Protein AF-A0A2X3EET6-F1 (afdb_monomer_lite)

Organism: Klebsiella pneumoniae (NCBI:txid573)

Radius of gyration: 11.33 Å; chains: 1; bounding box: 23×20×32 Å

Structure (mmCIF, N/CA/C/O backbone):
data_AF-A0A2X3EET6-F1
#
_entry.id   AF-A0A2X3EET6-F1
#
loop_
_atom_site.group_PDB
_atom_site.id
_atom_site.type_symbol
_atom_site.label_atom_id
_atom_site.label_alt_id
_atom_site.label_comp_id
_atom_site.label_asym_id
_atom_site.label_entity_id
_atom_site.label_seq_id
_atom_site.pdbx_PDB_ins_code
_atom_site.Cartn_x
_atom_site.Cartn_y
_atom_site.Cartn_z
_atom_site.occupancy
_atom_site.B_iso_or_equiv
_atom_site.auth_seq_id
_atom_site.auth_comp_id
_atom_site.auth_asym_id
_atom_site.auth_atom_id
_atom_site.pdbx_PDB_model_num
ATOM 1 N N . MET A 1 1 ? -10.740 -6.574 11.516 1.00 71.25 1 MET A N 1
ATOM 2 C CA . MET A 1 1 ? -10.507 -6.739 10.059 1.00 71.25 1 MET A CA 1
ATOM 3 C C . MET A 1 1 ? -9.050 -6.398 9.774 1.00 71.25 1 MET A C 1
ATOM 5 O O . MET A 1 1 ? -8.500 -5.585 10.505 1.00 71.25 1 MET A O 1
ATOM 9 N N . PHE A 1 2 ? -8.390 -7.033 8.808 1.00 73.19 2 PHE A N 1
ATOM 10 C CA . PHE A 1 2 ? -6.986 -6.741 8.486 1.00 73.19 2 PHE A CA 1
ATOM 11 C C . PHE A 1 2 ? -6.917 -6.092 7.107 1.00 73.19 2 PHE A C 1
ATOM 13 O O . PHE A 1 2 ? -7.624 -6.521 6.204 1.00 73.19 2 PHE A O 1
ATOM 20 N N . CYS A 1 3 ? -6.074 -5.077 6.948 1.00 80.31 3 CYS A N 1
ATOM 21 C CA . CYS A 1 3 ? -5.731 -4.520 5.647 1.00 80.31 3 CYS A CA 1
ATOM 22 C C . CYS A 1 3 ? -4.285 -4.862 5.326 1.00 80.31 3 CYS A C 1
ATOM 24 O O . CYS A 1 3 ? -3.383 -4.619 6.125 1.00 80.31 3 CYS A O 1
ATOM 26 N N . VAL A 1 4 ? -4.051 -5.403 4.142 1.00 87.06 4 VAL A N 1
ATOM 27 C CA . VAL A 1 4 ? -2.714 -5.607 3.603 1.00 87.06 4 VAL A CA 1
ATOM 28 C C . VAL A 1 4 ? -2.410 -4.447 2.670 1.00 87.06 4 VAL A C 1
ATOM 30 O O . VAL A 1 4 ? -3.199 -4.110 1.791 1.00 87.06 4 VAL A O 1
ATOM 33 N N . ILE A 1 5 ? -1.264 -3.816 2.891 1.00 86.69 5 ILE A N 1
ATOM 34 C CA . ILE A 1 5 ? -0.796 -2.681 2.110 1.00 86.69 5 ILE A CA 1
ATOM 35 C C . ILE A 1 5 ? 0.303 -3.188 1.187 1.00 86.69 5 ILE A C 1
ATOM 37 O O . ILE A 1 5 ? 1.329 -3.701 1.645 1.00 86.69 5 ILE A O 1
ATOM 41 N N . TYR A 1 6 ? 0.102 -3.016 -0.111 1.00 88.75 6 TYR A N 1
ATOM 42 C CA . TYR A 1 6 ? 1.094 -3.273 -1.142 1.00 88.75 6 TYR A CA 1
ATOM 43 C C . TYR A 1 6 ? 1.624 -1.948 -1.676 1.00 88.75 6 TYR A C 1
ATOM 45 O O . TYR A 1 6 ? 0.878 -0.985 -1.819 1.00 88.75 6 TYR A O 1
ATOM 53 N N . ARG A 1 7 ? 2.913 -1.890 -1.991 1.00 88.56 7 ARG A N 1
ATOM 54 C CA . ARG A 1 7 ? 3.538 -0.755 -2.673 1.00 88.56 7 ARG A CA 1
ATOM 55 C C . ARG A 1 7 ? 3.916 -1.143 -4.093 1.00 88.56 7 ARG A C 1
ATOM 57 O O . ARG A 1 7 ? 4.262 -2.300 -4.349 1.00 88.56 7 ARG A O 1
ATOM 64 N N . SER A 1 8 ? 3.865 -0.179 -5.002 1.00 87.56 8 SER A N 1
ATOM 65 C CA . SER A 1 8 ? 4.376 -0.377 -6.354 1.00 87.56 8 SER A CA 1
ATOM 66 C C . SER A 1 8 ? 5.902 -0.369 -6.332 1.00 87.56 8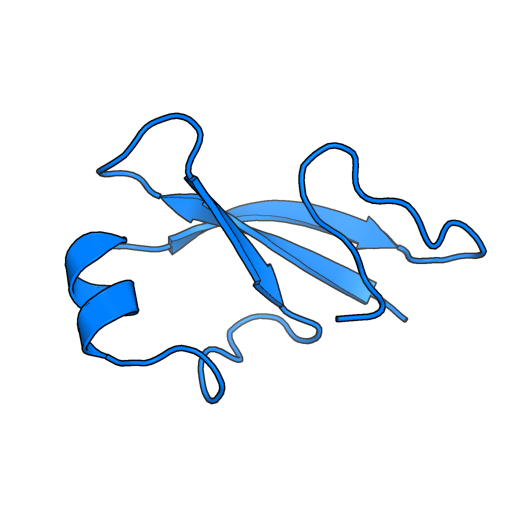 SER A C 1
ATOM 68 O O . SER A 1 8 ? 6.522 0.448 -5.655 1.00 87.56 8 SER A O 1
ATOM 70 N N . THR A 1 9 ? 6.517 -1.269 -7.095 1.00 82.06 9 THR A N 1
ATOM 71 C CA . THR A 1 9 ? 7.963 -1.239 -7.362 1.00 82.06 9 THR A CA 1
ATOM 72 C C . THR A 1 9 ? 8.335 -0.294 -8.503 1.00 82.06 9 THR A C 1
ATOM 74 O O . THR A 1 9 ? 9.504 0.038 -8.661 1.00 82.06 9 THR A O 1
ATOM 77 N N . LYS A 1 10 ? 7.354 0.134 -9.308 1.00 81.31 10 LYS A N 1
ATOM 78 C CA . LYS A 1 10 ? 7.553 1.005 -10.475 1.00 81.31 10 LYS A CA 1
ATOM 79 C C . LYS A 1 10 ? 7.265 2.473 -10.187 1.00 81.31 10 LYS A C 1
ATOM 81 O O . LYS A 1 10 ? 7.825 3.335 -10.857 1.00 81.31 10 LYS A O 1
ATOM 86 N N . ARG A 1 11 ? 6.360 2.761 -9.250 1.00 77.56 11 ARG A N 1
ATOM 87 C CA . ARG A 1 11 ? 5.961 4.123 -8.891 1.00 77.56 11 ARG A CA 1
ATOM 88 C C . ARG A 1 11 ? 6.136 4.353 -7.403 1.00 77.56 11 ARG A C 1
ATOM 90 O O . ARG A 1 11 ? 5.500 3.695 -6.580 1.00 77.56 11 ARG A O 1
ATOM 97 N N . GLU A 1 12 ? 6.966 5.332 -7.072 1.00 76.88 12 GLU A N 1
ATOM 98 C CA . GLU A 1 12 ? 7.091 5.798 -5.699 1.00 76.88 12 GLU A CA 1
ATOM 99 C C . GLU A 1 12 ? 5.764 6.410 -5.226 1.00 76.88 12 GLU A C 1
ATOM 101 O O . GLU A 1 12 ? 4.954 6.883 -6.024 1.00 76.88 12 GLU A O 1
ATOM 106 N N . GLN A 1 13 ? 5.505 6.329 -3.919 1.00 78.25 13 GLN A N 1
ATOM 107 C CA . GLN A 1 13 ? 4.290 6.849 -3.272 1.00 78.25 13 GLN A CA 1
ATOM 108 C C . GLN A 1 13 ? 2.955 6.226 -3.736 1.00 78.25 13 GLN A C 1
ATOM 110 O O . GLN A 1 13 ? 1.894 6.724 -3.371 1.00 78.25 13 GLN A O 1
ATOM 115 N N . THR A 1 14 ? 2.974 5.121 -4.489 1.00 86.06 14 THR A N 1
ATOM 116 C CA . THR A 1 14 ? 1.748 4.426 -4.916 1.00 86.06 14 THR A CA 1
ATOM 117 C C . THR A 1 14 ? 1.505 3.187 -4.055 1.00 86.06 14 THR A C 1
ATOM 119 O O . THR A 1 14 ? 2.338 2.276 -4.014 1.00 86.06 14 THR A O 1
ATOM 122 N N . TYR A 1 15 ? 0.344 3.139 -3.397 1.00 86.44 15 TYR A N 1
ATOM 123 C CA . TYR A 1 15 ? -0.039 2.065 -2.481 1.00 86.44 15 TYR A CA 1
ATOM 124 C C . TYR A 1 15 ? -1.396 1.465 -2.856 1.00 86.44 15 TYR A C 1
ATOM 126 O O . TYR A 1 15 ? -2.322 2.185 -3.222 1.00 86.44 15 TYR A O 1
ATOM 134 N N . LEU A 1 16 ? -1.505 0.145 -2.741 1.00 85.88 16 LEU A N 1
ATOM 135 C CA . LEU A 1 16 ? -2.742 -0.616 -2.864 1.00 85.88 16 LEU A CA 1
ATOM 136 C C . LEU A 1 16 ? -3.138 -1.143 -1.490 1.00 85.88 16 LEU A C 1
ATOM 138 O O . LEU A 1 16 ? -2.330 -1.760 -0.795 1.00 85.88 16 LEU A O 1
ATOM 142 N N . TYR A 1 17 ? -4.391 -0.912 -1.123 1.00 84.50 17 TYR A N 1
ATOM 143 C CA . TYR A 1 17 ? -4.979 -1.367 0.128 1.00 84.50 17 TYR A CA 1
ATOM 144 C C . TYR A 1 17 ? -5.953 -2.486 -0.195 1.00 84.50 17 TYR A C 1
ATOM 146 O O . TYR A 1 17 ? -6.915 -2.271 -0.927 1.00 84.50 17 TYR A O 1
ATOM 154 N N . VAL A 1 18 ? -5.692 -3.678 0.330 1.00 83.81 18 VAL A N 1
ATOM 155 C CA . VAL A 1 18 ? -6.557 -4.838 0.116 1.00 83.81 18 VAL A CA 1
ATOM 156 C C . VAL A 1 18 ? -6.982 -5.431 1.450 1.00 83.81 18 VAL A C 1
ATOM 158 O O . VAL A 1 18 ? -6.221 -5.482 2.414 1.00 83.81 18 VAL A O 1
ATOM 161 N N . GLU A 1 19 ? -8.230 -5.872 1.520 1.00 78.19 19 GLU A N 1
ATOM 162 C CA . GLU A 1 19 ? -8.845 -6.442 2.726 1.00 78.19 19 GLU A CA 1
ATOM 163 C C . GLU A 1 19 ? -8.380 -7.890 2.972 1.00 78.19 19 GLU A C 1
ATOM 165 O O . GLU A 1 19 ? -8.462 -8.418 4.081 1.00 78.19 19 GLU A O 1
ATOM 170 N N . LYS A 1 20 ? -7.862 -8.543 1.925 1.00 79.31 20 LYS A N 1
ATOM 171 C CA . LYS A 1 20 ? -7.283 -9.886 1.955 1.00 79.31 20 LYS A CA 1
ATOM 172 C C . LYS A 1 20 ? -5.949 -9.900 1.227 1.00 79.31 20 LYS A C 1
ATOM 174 O O . LYS A 1 20 ? -5.792 -9.285 0.178 1.00 79.31 20 LYS A O 1
ATOM 179 N N . LYS A 1 21 ? -4.992 -10.648 1.777 1.00 78.94 21 LYS A N 1
ATOM 180 C CA . LYS A 1 21 ? -3.709 -10.905 1.117 1.00 78.94 21 LYS A CA 1
ATOM 181 C C . LYS A 1 21 ? -3.968 -11.567 -0.241 1.00 78.94 21 LYS A C 1
ATOM 183 O O . LYS A 1 21 ? -4.726 -12.531 -0.292 1.00 78.94 21 LYS A O 1
ATOM 188 N N . ASP A 1 22 ? -3.313 -11.063 -1.284 1.00 77.69 22 ASP A N 1
ATOM 189 C CA . ASP A 1 22 ? -3.422 -11.542 -2.672 1.00 77.69 22 ASP A CA 1
ATOM 190 C C . ASP A 1 22 ? -4.782 -11.331 -3.362 1.00 77.69 22 ASP A C 1
ATOM 192 O O . ASP A 1 22 ? -4.955 -11.731 -4.512 1.00 77.69 22 ASP A O 1
ATOM 196 N N . ASP A 1 23 ? -5.742 -10.661 -2.717 1.00 82.38 23 ASP A N 1
ATOM 197 C CA . ASP A 1 23 ? -7.027 -10.370 -3.351 1.00 82.38 23 ASP A CA 1
ATOM 198 C C . ASP A 1 23 ? -6.954 -9.058 -4.143 1.00 82.38 23 ASP A C 1
ATOM 200 O O . ASP A 1 23 ? -7.233 -7.971 -3.639 1.00 82.38 23 ASP A O 1
ATOM 204 N N . PHE A 1 24 ? -6.550 -9.174 -5.408 1.00 81.25 24 PHE A N 1
ATOM 205 C CA . PHE A 1 24 ? -6.540 -8.071 -6.378 1.00 81.25 24 PHE A CA 1
ATOM 206 C C . PHE A 1 24 ? -7.774 -8.077 -7.285 1.00 81.25 24 PHE A C 1
ATOM 208 O O . PHE A 1 24 ? -7.836 -7.313 -8.240 1.00 81.25 24 PHE A O 1
ATOM 215 N N . SER A 1 25 ? -8.777 -8.900 -6.973 1.00 81.88 25 SER A N 1
ATOM 216 C CA . SER A 1 25 ? -10.006 -9.083 -7.759 1.00 81.88 25 SER A CA 1
ATOM 217 C C . SER A 1 25 ? -10.778 -7.779 -8.002 1.00 81.88 25 SER A C 1
ATOM 219 O O . SER A 1 25 ? -11.500 -7.647 -8.985 1.00 81.88 25 SER A O 1
ATOM 221 N N . ARG A 1 26 ? -10.633 -6.804 -7.095 1.00 80.44 26 ARG A N 1
ATOM 222 C CA . ARG A 1 26 ? -11.243 -5.468 -7.192 1.00 80.44 26 ARG A CA 1
ATOM 223 C C . ARG A 1 26 ? -10.390 -4.448 -7.947 1.00 80.44 26 ARG A C 1
ATOM 225 O O . ARG A 1 26 ? -10.856 -3.339 -8.194 1.00 80.44 26 ARG A O 1
ATOM 232 N N . VAL A 1 27 ? -9.146 -4.785 -8.279 1.00 81.44 27 VAL A N 1
ATOM 233 C CA . VAL A 1 27 ? -8.209 -3.875 -8.935 1.00 81.44 27 VAL A CA 1
ATOM 234 C C . VAL A 1 27 ? -8.261 -4.119 -10.444 1.00 81.44 27 VAL A C 1
ATOM 236 O O . VAL A 1 27 ? -7.982 -5.232 -10.882 1.00 81.44 27 VAL A O 1
ATOM 239 N N . PRO A 1 28 ? -8.576 -3.102 -11.262 1.00 86.50 28 PRO A N 1
ATOM 240 C CA . PRO A 1 28 ? -8.572 -3.248 -12.712 1.00 86.50 28 PRO A CA 1
ATOM 241 C C . PRO A 1 28 ? -7.190 -3.650 -13.239 1.00 86.50 28 PRO A C 1
ATOM 243 O O . PRO A 1 28 ? -6.173 -3.094 -12.809 1.00 86.50 28 PRO A O 1
ATOM 246 N N . ASP A 1 29 ? -7.148 -4.532 -14.239 1.00 83.75 29 ASP A N 1
ATOM 247 C CA . ASP A 1 29 ? -5.905 -4.965 -14.891 1.00 83.75 29 ASP A CA 1
ATOM 248 C C . ASP A 1 29 ? -5.061 -3.798 -15.415 1.00 83.75 29 ASP A C 1
ATOM 250 O O . ASP A 1 29 ? -3.835 -3.846 -15.370 1.00 83.75 29 ASP A O 1
ATOM 254 N N . GLU A 1 30 ? -5.688 -2.725 -15.896 1.00 86.12 30 GLU A N 1
ATOM 255 C CA . GLU A 1 30 ? -4.982 -1.531 -16.377 1.00 86.12 30 GLU A CA 1
ATOM 256 C C . GLU A 1 30 ? -4.207 -0.824 -15.252 1.00 86.12 30 GLU A C 1
ATOM 258 O O . GLU A 1 30 ? -3.056 -0.399 -15.430 1.00 86.12 30 GLU A O 1
ATOM 263 N N . LEU A 1 31 ? -4.805 -0.773 -14.058 1.00 83.31 31 LEU A N 1
ATOM 264 C CA . LEU A 1 31 ? -4.172 -0.210 -12.875 1.00 83.31 31 LEU A CA 1
ATOM 265 C C . LEU A 1 31 ? -3.066 -1.138 -12.371 1.00 83.31 31 LEU A C 1
ATOM 267 O O . LEU A 1 31 ? -1.969 -0.657 -12.106 1.00 83.31 31 LEU A O 1
ATOM 271 N N . MET A 1 32 ? -3.293 -2.458 -12.349 1.00 84.94 32 MET A N 1
ATOM 272 C CA . MET A 1 32 ? -2.261 -3.456 -12.024 1.00 84.94 32 MET A CA 1
ATOM 273 C C . MET A 1 32 ? -1.075 -3.407 -12.995 1.00 84.94 32 MET A C 1
ATOM 275 O O . MET A 1 32 ? 0.076 -3.443 -12.567 1.00 84.94 32 MET A O 1
ATOM 279 N N . ARG A 1 33 ? -1.314 -3.241 -14.301 1.00 84.88 33 ARG A N 1
ATOM 280 C CA . ARG A 1 33 ? -0.253 -3.081 -15.313 1.00 84.88 33 ARG A CA 1
ATOM 281 C C . ARG A 1 33 ? 0.618 -1.857 -15.037 1.00 84.88 33 ARG A C 1
ATOM 283 O O . ARG A 1 33 ? 1.846 -1.943 -15.131 1.00 84.88 33 ARG A O 1
ATOM 290 N N . SER A 1 34 ? -0.013 -0.744 -14.666 1.00 84.62 34 SER A N 1
ATOM 291 C CA . SER A 1 34 ? 0.676 0.492 -14.280 1.00 84.62 34 SER A CA 1
ATOM 292 C C . SER A 1 34 ? 1.383 0.370 -12.925 1.00 84.62 34 SER A C 1
ATOM 294 O O . SER A 1 34 ? 2.470 0.919 -12.747 1.00 84.62 34 SER A O 1
ATOM 296 N N . PHE A 1 35 ? 0.794 -0.376 -11.989 1.00 85.50 35 PHE A N 1
ATOM 297 C CA . PHE A 1 35 ? 1.335 -0.643 -10.657 1.00 85.50 35 PHE A CA 1
ATOM 298 C C . PHE A 1 35 ? 2.527 -1.610 -10.703 1.00 85.50 35 PHE A C 1
ATOM 300 O O . PHE A 1 35 ? 3.439 -1.511 -9.882 1.00 85.50 35 PHE A O 1
ATOM 307 N N . GLY A 1 36 ? 2.574 -2.504 -11.690 1.00 85.31 36 GLY A N 1
ATOM 308 C CA . GLY A 1 36 ? 3.615 -3.515 -11.822 1.00 85.31 36 GLY A CA 1
ATOM 309 C C . GLY A 1 36 ? 3.472 -4.611 -10.772 1.00 85.31 36 GLY A C 1
ATOM 310 O O . GLY A 1 36 ? 2.369 -5.057 -10.480 1.00 85.31 36 GLY A O 1
ATOM 311 N N . THR A 1 37 ? 4.595 -5.065 -10.217 1.00 85.31 37 THR A N 1
ATOM 312 C CA . THR A 1 37 ? 4.596 -6.137 -9.217 1.00 85.31 37 THR A CA 1
ATOM 313 C C . THR A 1 37 ? 4.279 -5.555 -7.840 1.00 85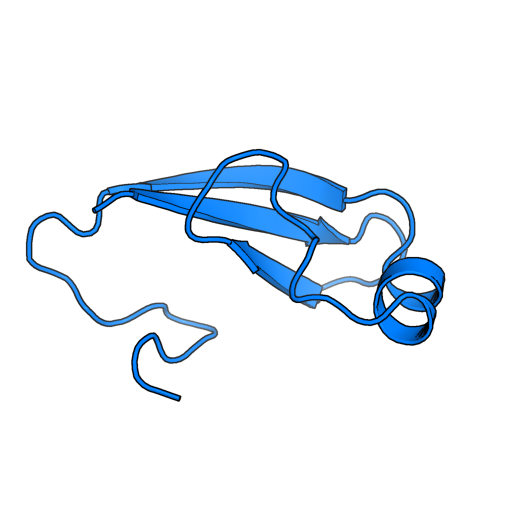.31 37 THR A C 1
ATOM 315 O O . THR A 1 37 ? 5.104 -4.801 -7.311 1.00 85.31 37 THR A O 1
ATOM 318 N N . PRO A 1 38 ? 3.124 -5.881 -7.233 1.00 86.62 38 PRO A N 1
ATOM 319 C CA . PRO A 1 38 ? 2.799 -5.390 -5.908 1.00 86.62 38 PRO A CA 1
ATOM 320 C C . PRO A 1 38 ? 3.714 -6.037 -4.870 1.00 86.62 38 PRO A C 1
ATOM 322 O O . PRO A 1 38 ? 3.754 -7.256 -4.720 1.00 86.62 38 PRO A O 1
ATOM 325 N N . GLN A 1 39 ? 4.454 -5.217 -4.127 1.00 86.31 39 GLN A N 1
ATOM 326 C CA . GLN A 1 39 ? 5.294 -5.689 -3.032 1.00 86.31 39 GLN A CA 1
ATOM 327 C C . GLN A 1 39 ? 4.570 -5.463 -1.710 1.00 86.31 39 GLN A C 1
ATOM 329 O O . GLN A 1 39 ? 4.182 -4.335 -1.409 1.00 86.31 39 GLN A O 1
ATOM 334 N N . MET A 1 40 ? 4.394 -6.519 -0.915 1.00 85.25 40 MET A N 1
ATOM 335 C CA . MET A 1 40 ? 3.800 -6.397 0.417 1.00 85.25 40 MET A CA 1
ATOM 336 C C . MET A 1 40 ? 4.664 -5.454 1.262 1.00 85.25 40 MET A C 1
ATOM 338 O O . MET A 1 40 ? 5.834 -5.735 1.514 1.00 85.25 40 MET A O 1
ATOM 342 N N . ALA A 1 41 ? 4.089 -4.320 1.652 1.00 85.88 41 ALA A N 1
ATOM 343 C CA . ALA A 1 41 ? 4.769 -3.297 2.430 1.00 85.88 41 ALA A CA 1
ATOM 344 C C . ALA A 1 41 ? 4.512 -3.505 3.923 1.00 85.88 41 ALA A C 1
ATOM 346 O O . ALA A 1 41 ? 5.450 -3.572 4.711 1.00 85.88 41 ALA A O 1
ATOM 347 N N . MET A 1 42 ? 3.239 -3.627 4.310 1.00 83.69 42 MET A N 1
ATOM 348 C CA . MET A 1 42 ? 2.835 -3.757 5.708 1.00 83.69 42 MET A CA 1
ATOM 349 C C . MET A 1 42 ? 1.455 -4.402 5.838 1.00 83.69 42 MET A C 1
ATOM 351 O O . MET A 1 42 ? 0.627 -4.315 4.934 1.00 83.69 42 MET A O 1
ATOM 355 N N . LEU A 1 43 ? 1.200 -5.025 6.988 1.00 81.94 43 LEU A N 1
ATOM 356 C CA . LEU A 1 43 ? -0.120 -5.513 7.375 1.00 81.94 43 LEU A CA 1
ATOM 357 C C . LEU A 1 43 ? -0.637 -4.634 8.511 1.00 81.94 43 LEU A C 1
ATOM 359 O O . LEU A 1 43 ? 0.016 -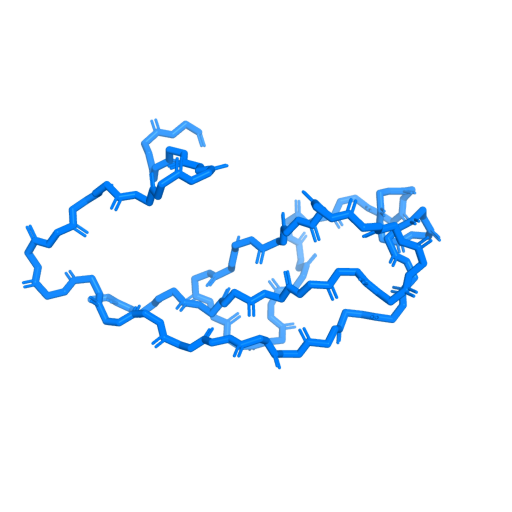4.503 9.545 1.00 81.94 43 LEU A O 1
ATOM 363 N N . LEU A 1 44 ? -1.793 -4.017 8.300 1.00 76.25 44 LEU A N 1
ATOM 364 C CA . LEU A 1 44 ? -2.424 -3.126 9.253 1.00 76.25 44 LEU A CA 1
ATOM 365 C C . LEU A 1 44 ? -3.646 -3.810 9.886 1.00 76.25 44 LEU A C 1
ATOM 367 O O . LEU A 1 44 ? -4.651 -4.032 9.203 1.00 76.25 44 LEU A O 1
ATOM 371 N N . PRO A 1 45 ? -3.598 -4.142 11.185 1.00 74.12 45 PRO A N 1
ATOM 372 C CA . PRO A 1 45 ? -4.789 -4.546 11.917 1.0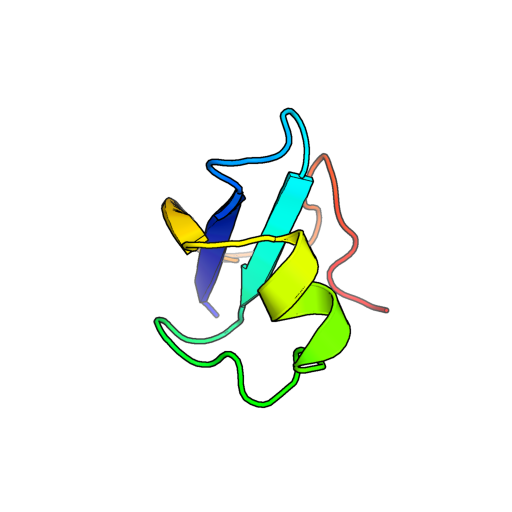0 74.12 45 PRO A CA 1
ATOM 373 C C . PRO A 1 45 ? -5.713 -3.334 12.101 1.00 74.12 45 PRO A C 1
ATOM 375 O O . PRO A 1 45 ? -5.336 -2.347 12.730 1.00 74.12 45 PRO A O 1
ATOM 378 N N . LEU A 1 46 ? -6.938 -3.404 11.575 1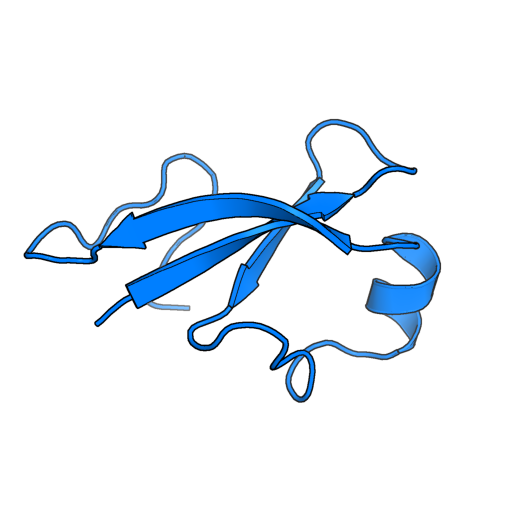.00 69.44 46 LEU A N 1
ATOM 379 C CA . LEU A 1 46 ? -7.975 -2.377 11.754 1.00 69.44 46 LEU A CA 1
ATOM 380 C C . LEU A 1 46 ? -8.670 -2.525 13.118 1.00 69.44 46 LEU A C 1
ATOM 382 O O . LEU A 1 46 ? -9.896 -2.464 13.198 1.00 69.44 46 LEU A O 1
ATOM 386 N N . ASP A 1 47 ? -7.907 -2.762 14.185 1.00 66.25 47 ASP A N 1
ATOM 387 C CA . ASP A 1 47 ? -8.401 -3.015 15.548 1.00 66.25 47 ASP A CA 1
ATOM 388 C C . ASP A 1 47 ? -8.920 -1.715 16.208 1.00 66.25 47 ASP A C 1
ATOM 390 O O . ASP A 1 47 ? -8.419 -1.229 17.215 1.00 66.25 47 ASP A O 1
ATOM 394 N N . GLY A 1 48 ? -9.887 -1.062 15.552 1.00 57.69 48 GLY A N 1
ATOM 395 C CA . GLY A 1 48 ? -10.539 0.176 15.988 1.00 57.69 48 GLY A CA 1
ATOM 396 C C . GLY A 1 48 ? -10.061 1.463 15.305 1.00 57.69 48 GLY A C 1
ATOM 397 O O . GLY A 1 48 ? -10.683 2.509 15.487 1.00 57.69 48 GLY A O 1
ATOM 398 N N . ARG A 1 49 ? -9.005 1.432 14.478 1.00 57.19 49 ARG A N 1
ATOM 399 C CA . ARG A 1 49 ? -8.541 2.609 13.713 1.00 57.19 49 ARG A CA 1
ATOM 400 C C . ARG A 1 49 ? -8.964 2.513 12.245 1.00 57.19 49 ARG A C 1
ATOM 402 O O . ARG A 1 49 ? -8.383 1.755 11.480 1.00 57.19 49 ARG A O 1
ATOM 409 N N . LYS A 1 50 ? -9.961 3.321 11.861 1.00 56.97 50 LYS A N 1
ATOM 410 C CA . LYS A 1 50 ? -10.492 3.443 10.486 1.00 56.97 50 LYS A CA 1
ATOM 411 C C . LYS A 1 50 ? -9.681 4.357 9.550 1.00 56.97 50 LYS A C 1
ATOM 413 O O . LYS A 1 50 ? -9.998 4.437 8.372 1.00 56.97 50 LYS A O 1
ATOM 418 N N . LYS A 1 51 ? -8.664 5.072 10.046 1.00 57.47 51 LYS A N 1
ATOM 419 C CA . LYS A 1 51 ? -7.902 6.041 9.239 1.00 57.47 51 LYS A CA 1
ATOM 420 C C . LYS A 1 51 ? -6.584 5.452 8.753 1.00 57.47 51 LYS A C 1
ATOM 422 O O . LYS A 1 51 ? -5.705 5.168 9.566 1.00 57.47 51 LYS A O 1
ATOM 427 N N . LEU A 1 52 ? -6.431 5.334 7.436 1.00 65.00 52 LEU A N 1
ATOM 428 C CA . LEU A 1 52 ? -5.127 5.170 6.799 1.00 65.00 52 LEU A CA 1
ATOM 429 C C . LEU A 1 52 ? -4.586 6.581 6.503 1.00 65.00 52 LEU A C 1
ATOM 431 O O . LEU A 1 52 ? -5.351 7.500 6.234 1.00 65.00 52 LEU A O 1
ATOM 435 N N . VAL A 1 53 ? -3.268 6.786 6.581 1.00 64.69 53 VAL A N 1
ATOM 436 C CA . VAL A 1 53 ? -2.668 8.120 6.344 1.00 64.69 53 VAL A CA 1
ATOM 437 C C . VAL A 1 53 ? -2.791 8.542 4.873 1.00 64.69 53 VAL A C 1
ATOM 439 O O . VAL A 1 53 ? -2.959 9.722 4.592 1.00 64.69 53 VAL A O 1
ATOM 442 N N . ASN A 1 54 ? -2.741 7.577 3.947 1.00 67.12 54 ASN A N 1
ATOM 443 C CA . ASN A 1 54 ? -2.741 7.824 2.499 1.00 67.12 54 ASN A CA 1
ATOM 444 C C . ASN A 1 54 ? -3.964 7.231 1.771 1.00 67.12 54 ASN A C 1
ATOM 446 O O . ASN A 1 54 ? -3.966 7.175 0.544 1.00 67.12 54 ASN A O 1
ATOM 450 N N . ALA A 1 55 ? -4.978 6.753 2.496 1.00 63.78 55 ALA A N 1
ATOM 451 C CA . ALA A 1 55 ? -6.204 6.220 1.907 1.00 63.78 55 ALA A CA 1
ATOM 452 C C . ALA A 1 55 ? -7.376 6.318 2.886 1.00 63.78 55 ALA A C 1
ATOM 454 O O . ALA A 1 55 ? -7.192 6.381 4.100 1.00 63.78 55 ALA A O 1
ATOM 455 N N . 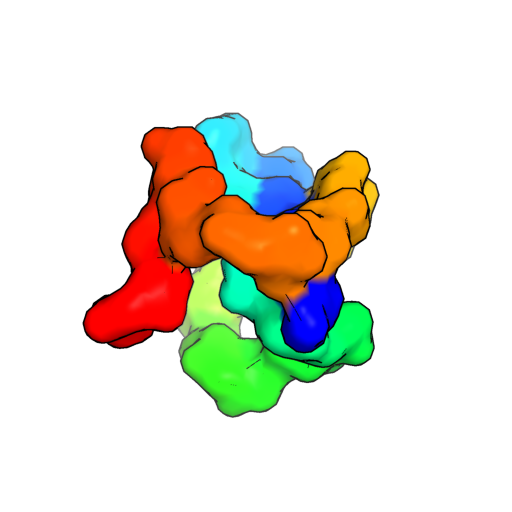ASP A 1 56 ? -8.588 6.318 2.353 1.00 63.56 56 ASP A N 1
ATOM 456 C CA . ASP A 1 56 ? -9.795 6.272 3.165 1.00 63.56 56 ASP A CA 1
ATOM 457 C C . ASP A 1 56 ? -10.384 4.861 3.102 1.00 63.56 56 ASP A C 1
ATOM 459 O O . ASP A 1 56 ? -10.393 4.245 2.037 1.00 63.56 56 ASP A O 1
ATOM 463 N N . LEU A 1 57 ? -10.811 4.325 4.248 1.00 60.38 57 LEU A N 1
ATOM 464 C CA . LEU A 1 57 ? -11.373 2.973 4.329 1.00 60.38 57 LEU A CA 1
ATOM 465 C C . LEU A 1 57 ? -12.853 2.946 3.896 1.00 60.38 57 LEU A C 1
ATOM 467 O O . LEU A 1 57 ? -13.392 1.873 3.648 1.00 60.38 57 LEU A O 1
ATOM 471 N N . GLU A 1 58 ? -13.523 4.103 3.840 1.00 56.81 58 GLU A N 1
ATOM 472 C CA . GLU A 1 58 ? -14.981 4.212 3.661 1.00 56.81 58 GLU A CA 1
ATOM 473 C C . GLU A 1 58 ? -15.411 4.689 2.259 1.00 56.81 58 GLU A C 1
ATOM 475 O O . GLU A 1 58 ? -16.519 5.208 2.113 1.00 56.81 58 GLU A O 1
ATOM 480 N N . LYS A 1 59 ? -14.575 4.525 1.223 1.00 46.41 59 LYS A N 1
ATOM 481 C CA . LYS A 1 59 ? -14.898 4.971 -0.143 1.00 46.41 59 LYS A CA 1
ATOM 482 C C . LYS A 1 59 ? -14.821 3.876 -1.198 1.00 46.41 59 LYS A C 1
ATOM 484 O O . LYS A 1 59 ? -13.890 3.048 -1.121 1.00 46.41 59 LYS A O 1
#

Sequence (59 aa):
MFCVIYRSTKREQTYLYVEKKDDFSRVPDELMRSFGTPQMAMLLPLDGRKKLVNADLEK

InterPro domains:
  IPR027354 YcgL domain [PF05166] (3-59)
  IPR027354 YcgL domain [PS51648] (1-59)
  IPR027354 YcgL domain [PTHR38109] (1-59)
  IPR038068 YcgL-like superfamily [G3DSA:3.10.510.20] (1-59)
  IPR038068 YcgL-like superfamily [SSF160191] (1-59)

Foldseek 3Di:
DKWWWWAAPQDPPDIDIDPDPPPCVVPDPVVCVVSDDTHGDDMDDPPPPQDDPSDGNPD

Secondary structure (DSSP, 8-state):
-EEEEEEESSSTT-EEEESSTT--TTS-HHHHHHH-SEEEEEEEE-SS--B-SS-BTT-

pLDDT: mean 77.47, std 10.32, range [46.41, 88.75]